Protein AF-A0A1E1WAB3-F1 (afdb_monomer)

Nearest PDB structures (foldseek):
  9c1f-assembly1_B  TM=8.862E-01  e=1.404E-09  Neogale vison
  8rs0-assembly1_G  TM=8.334E-01  e=5.884E-10  Oryctolagus cuniculus
  7umz-assembly1_D  TM=8.601E-01  e=2.107E-09  Oryctolagus cuniculus
  9cgq-assembly1_D  TM=8.619E-01  e=2.366E-09  Oryctolagus cuniculus
  9c1e-assembly1_B  TM=8.765E-01  e=3.551E-09  Neogale vison

Mean predicted aligned error: 9.93 Å

Foldseek 3Di:
DDDDPDDDDDPVPVVVVVVVVVVVVVVVVVVVVVVVVCVVPPVLVVLQVVLVVLLCCLQPVVAVNPDDPDPPPPVSVLSLLLQLFPCPPVSYPDPCSLVNSLVVCVVPDPSVVSCNSSVVDPCPVVVPDPDDDPDPVVVVVPDRVSNVVD

pLDDT: mean 82.11, std 14.19, range [39.03, 97.81]

Sequence (150 aa):
DEPLEVVHIDEDFFYMEHVIKIAAGLHSIVSLAILIGYYHLKVPLAIFKREKEIARKLEFDGLYIAEQPEDDDLKSHWDKLVISAKSFPVNYWDKFVKKKVRAKYSETYDFDSISNMLGMEKTSFTAQEDGSTKGFFHYIINIDWRYQVW

Structure (mmCIF, N/CA/C/O backbone):
data_AF-A0A1E1WAB3-F1
#
_entry.id   AF-A0A1E1WAB3-F1
#
loop_
_atom_site.group_PDB
_atom_site.id
_atom_site.type_symbol
_atom_site.label_atom_id
_atom_site.label_alt_id
_atom_site.label_comp_id
_atom_site.label_asym_id
_atom_site.label_entity_id
_atom_site.label_seq_id
_atom_site.pdbx_PDB_ins_code
_atom_site.Cartn_x
_atom_site.Cartn_y
_atom_site.Cartn_z
_atom_site.occupancy
_atom_site.B_iso_or_equiv
_atom_site.auth_seq_id
_atom_site.auth_comp_id
_atom_site.auth_asym_id
_atom_site.auth_atom_id
_atom_site.pdbx_PDB_model_num
ATOM 1 N N . ASP A 1 1 ? 33.038 -27.790 -16.724 1.00 56.91 1 ASP A N 1
ATOM 2 C CA . ASP A 1 1 ? 33.033 -26.365 -17.093 1.00 56.91 1 ASP A CA 1
ATOM 3 C C . ASP A 1 1 ? 32.730 -26.237 -18.573 1.00 56.91 1 ASP A C 1
ATOM 5 O O . ASP A 1 1 ? 33.630 -26.351 -19.395 1.00 56.91 1 ASP A O 1
ATOM 9 N N . GLU A 1 2 ? 31.446 -26.130 -18.919 1.00 65.06 2 GLU A N 1
ATOM 10 C CA . GLU A 1 2 ? 31.041 -25.810 -20.292 1.00 65.06 2 GLU A CA 1
ATOM 11 C C . GLU A 1 2 ? 31.364 -24.335 -20.576 1.00 65.06 2 GLU A C 1
ATOM 13 O O . GLU A 1 2 ? 31.078 -23.478 -19.732 1.00 65.06 2 GLU A O 1
ATOM 18 N N . PRO A 1 3 ? 31.993 -24.020 -21.719 1.00 71.44 3 PRO A N 1
ATOM 19 C CA . PRO A 1 3 ? 32.287 -22.644 -22.084 1.00 71.44 3 PRO A CA 1
ATOM 20 C C . PRO A 1 3 ? 30.989 -21.881 -22.373 1.00 71.44 3 PRO A C 1
ATOM 22 O O . PRO A 1 3 ? 30.050 -22.423 -22.950 1.00 71.44 3 PRO A O 1
ATOM 25 N N . LEU A 1 4 ? 30.949 -20.605 -21.983 1.00 74.62 4 LEU A N 1
ATOM 26 C CA . LEU A 1 4 ? 29.852 -19.694 -22.310 1.00 74.62 4 LEU A CA 1
ATOM 27 C C . LEU A 1 4 ? 29.687 -19.608 -23.834 1.00 74.62 4 LEU A C 1
ATOM 29 O O . LEU A 1 4 ? 30.562 -19.082 -24.523 1.00 74.62 4 LEU A O 1
ATOM 33 N N . GLU A 1 5 ? 28.562 -20.099 -24.352 1.00 75.50 5 GLU A N 1
ATOM 34 C CA . GLU A 1 5 ? 28.162 -19.875 -25.740 1.00 75.50 5 GLU A CA 1
ATOM 35 C C . GLU A 1 5 ? 27.752 -18.408 -25.907 1.00 75.50 5 GLU A C 1
ATOM 37 O O . GLU A 1 5 ? 26.677 -17.977 -25.484 1.00 75.50 5 GLU A O 1
ATOM 42 N N . VAL A 1 6 ? 28.648 -17.610 -26.487 1.00 76.69 6 VAL A N 1
ATOM 43 C CA . VAL A 1 6 ? 28.400 -16.196 -26.779 1.00 76.69 6 VAL A CA 1
ATOM 44 C C . VAL A 1 6 ? 27.950 -16.065 -28.230 1.00 76.69 6 VAL A C 1
ATOM 46 O O . VAL A 1 6 ? 28.609 -16.559 -29.143 1.00 76.69 6 VAL A O 1
ATOM 49 N N . VAL A 1 7 ? 26.833 -15.370 -28.450 1.00 73.94 7 VA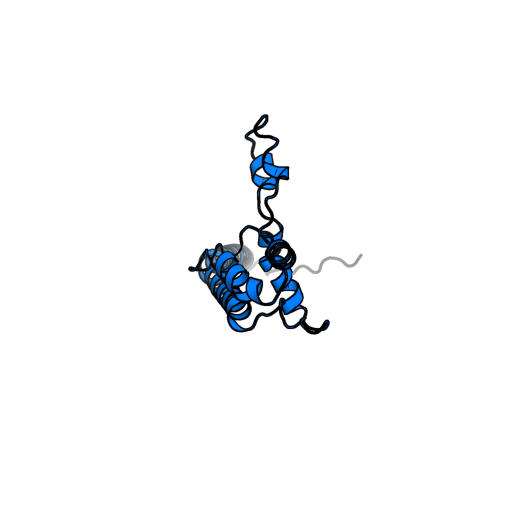L A N 1
ATOM 50 C CA . VAL A 1 7 ? 26.351 -15.034 -29.795 1.00 73.94 7 VAL A CA 1
ATOM 51 C C . VAL A 1 7 ? 27.325 -14.041 -30.429 1.00 73.94 7 VAL A C 1
ATOM 53 O O . VAL A 1 7 ? 27.423 -12.895 -29.988 1.00 73.94 7 VAL A O 1
ATOM 56 N N . HIS A 1 8 ? 28.056 -14.483 -31.451 1.00 70.06 8 HIS A N 1
ATOM 57 C CA . HIS A 1 8 ? 28.974 -13.637 -32.208 1.00 70.06 8 HIS A CA 1
ATOM 58 C C . HIS A 1 8 ? 28.230 -12.975 -33.376 1.00 70.06 8 HIS A C 1
ATOM 60 O O . HIS A 1 8 ? 27.543 -13.650 -34.142 1.00 70.06 8 HIS A O 1
ATOM 66 N N . ILE A 1 9 ? 28.328 -11.649 -33.477 1.00 73.81 9 ILE A N 1
ATOM 67 C CA . ILE A 1 9 ? 27.748 -10.861 -34.570 1.00 73.81 9 ILE A CA 1
ATOM 68 C C . ILE A 1 9 ? 28.826 -10.698 -35.644 1.00 73.81 9 ILE A C 1
ATOM 70 O O . ILE A 1 9 ? 29.951 -10.331 -35.317 1.00 73.81 9 ILE A O 1
ATOM 74 N N . ASP A 1 10 ? 28.466 -10.981 -36.896 1.00 74.94 10 ASP A N 1
ATOM 75 C CA . ASP A 1 10 ? 29.349 -10.889 -38.063 1.00 74.94 10 ASP A CA 1
ATOM 76 C C . ASP A 1 10 ? 29.931 -9.467 -38.224 1.00 74.94 10 ASP A C 1
ATOM 78 O O . ASP A 1 10 ? 29.227 -8.471 -38.016 1.00 74.94 10 ASP A O 1
ATOM 82 N N . GLU A 1 11 ? 31.215 -9.367 -38.577 1.00 67.81 11 GLU A N 1
ATOM 83 C CA . GLU A 1 11 ? 31.985 -8.113 -38.614 1.00 67.81 11 GLU A CA 1
ATOM 84 C C . GLU A 1 11 ? 31.431 -7.117 -39.647 1.00 67.81 11 GLU A C 1
ATOM 86 O O . GLU A 1 11 ? 31.471 -5.903 -39.419 1.00 67.81 11 GLU A O 1
ATOM 91 N N . ASP A 1 12 ? 30.795 -7.616 -40.713 1.00 75.31 12 ASP A N 1
ATOM 92 C CA . ASP A 1 12 ? 30.081 -6.803 -41.709 1.00 75.31 12 ASP A CA 1
ATOM 93 C C . ASP A 1 12 ? 28.914 -5.996 -41.091 1.00 75.31 12 ASP A C 1
ATOM 95 O O . ASP A 1 12 ? 28.485 -4.970 -41.630 1.00 75.31 12 ASP A O 1
ATOM 99 N N . PHE A 1 13 ? 28.423 -6.413 -39.916 1.00 74.62 13 PHE A N 1
ATOM 100 C CA . PHE A 1 13 ? 27.341 -5.781 -39.156 1.00 74.62 13 PHE A CA 1
ATOM 101 C C . PHE A 1 13 ? 27.807 -5.208 -37.807 1.00 74.62 13 PHE A C 1
ATOM 103 O O . PHE A 1 13 ? 27.027 -5.145 -36.856 1.00 74.62 13 PHE A O 1
ATOM 110 N N . PHE A 1 14 ? 29.046 -4.715 -37.713 1.00 76.31 14 PHE A N 1
ATOM 111 C CA . PHE A 1 14 ? 29.635 -4.137 -36.489 1.00 76.31 14 PHE A CA 1
ATOM 112 C C . PHE A 1 14 ? 28.745 -3.116 -35.732 1.00 76.31 14 PHE A C 1
ATOM 114 O O . PHE A 1 14 ? 28.764 -3.026 -34.499 1.00 76.31 14 PHE A O 1
ATOM 121 N N . TYR A 1 15 ? 27.917 -2.340 -36.440 1.00 80.44 15 TYR A N 1
ATOM 122 C CA . TYR A 1 15 ? 26.998 -1.378 -35.816 1.00 80.44 15 TYR A CA 1
ATOM 123 C C . TYR A 1 15 ? 25.866 -2.047 -35.013 1.00 80.44 15 TYR A C 1
ATOM 125 O O . TYR A 1 15 ? 25.348 -1.448 -34.070 1.00 80.44 15 TYR A O 1
ATOM 133 N N . MET A 1 16 ? 25.491 -3.285 -35.349 1.00 84.25 16 MET A N 1
ATOM 134 C CA . MET A 1 16 ? 24.379 -4.010 -34.730 1.00 84.25 16 MET A CA 1
ATOM 135 C C . MET A 1 16 ? 24.634 -4.284 -33.243 1.00 84.25 16 MET A C 1
ATOM 137 O O . MET A 1 16 ? 23.731 -4.124 -32.424 1.00 84.25 16 MET A O 1
ATOM 141 N N . GLU A 1 17 ? 25.872 -4.615 -32.866 1.00 83.19 17 GLU A N 1
ATOM 142 C CA . GLU A 1 17 ? 26.246 -4.837 -31.465 1.00 83.19 17 GLU A CA 1
ATOM 143 C C . GLU A 1 17 ? 25.980 -3.590 -30.604 1.00 83.19 17 GLU A C 1
ATOM 145 O O . GLU A 1 17 ? 25.392 -3.666 -29.521 1.00 83.19 17 GLU A O 1
ATOM 150 N N . HIS A 1 18 ? 26.366 -2.418 -31.111 1.00 87.25 18 HIS A N 1
ATOM 151 C CA . HIS A 1 18 ? 26.181 -1.138 -30.432 1.00 87.25 18 HIS A CA 1
ATOM 152 C C . HIS A 1 18 ? 24.699 -0.772 -30.331 1.00 87.25 18 HIS A C 1
ATOM 154 O O . HIS A 1 18 ? 24.237 -0.345 -29.272 1.00 87.25 18 HIS A O 1
ATOM 160 N N . VAL A 1 19 ? 23.939 -0.992 -31.409 1.00 91.31 19 VAL A N 1
ATOM 161 C CA . VAL A 1 19 ? 22.491 -0.752 -31.442 1.00 91.31 19 VAL A CA 1
ATOM 162 C C . VAL A 1 19 ? 21.768 -1.627 -30.418 1.00 91.31 19 VAL A C 1
ATOM 164 O O . VAL A 1 19 ? 20.952 -1.105 -29.661 1.00 91.31 19 VAL A O 1
ATOM 167 N N . ILE A 1 20 ? 22.094 -2.920 -30.327 1.00 90.00 20 ILE A N 1
ATOM 168 C CA . ILE A 1 20 ? 21.471 -3.839 -29.361 1.00 90.00 20 ILE A CA 1
ATOM 169 C C . ILE A 1 20 ? 21.802 -3.432 -27.920 1.00 90.00 20 ILE A C 1
ATOM 171 O O . ILE A 1 20 ? 20.905 -3.396 -27.077 1.00 90.00 20 ILE A O 1
ATOM 175 N N . LYS A 1 21 ? 23.054 -3.055 -27.626 1.00 89.75 21 LYS A N 1
ATOM 176 C CA . LYS A 1 21 ? 23.447 -2.573 -26.288 1.00 89.75 21 LYS A CA 1
ATOM 177 C C . LYS A 1 21 ? 22.702 -1.295 -25.897 1.00 89.75 21 LYS A C 1
ATOM 179 O O . LYS A 1 21 ? 22.192 -1.198 -24.780 1.00 89.75 21 LYS A O 1
ATOM 184 N N . ILE A 1 22 ? 22.593 -0.333 -26.816 1.00 95.19 22 ILE A N 1
ATOM 185 C CA . ILE A 1 22 ? 21.841 0.908 -26.586 1.00 95.19 22 ILE A CA 1
ATOM 186 C C . ILE A 1 22 ? 20.353 0.600 -26.397 1.00 95.19 22 ILE A C 1
ATOM 188 O O . ILE A 1 22 ? 19.739 1.122 -25.469 1.00 95.19 22 ILE A O 1
ATOM 192 N N . ALA A 1 23 ? 19.778 -0.278 -27.221 1.00 95.25 23 ALA A N 1
ATOM 193 C CA . ALA A 1 23 ? 18.383 -0.687 -27.108 1.00 95.25 23 ALA A CA 1
ATOM 194 C C . ALA A 1 23 ? 18.093 -1.373 -25.764 1.00 95.25 23 ALA A C 1
ATOM 196 O O . ALA A 1 23 ? 17.091 -1.053 -25.129 1.00 95.25 23 ALA A O 1
ATOM 197 N N . ALA A 1 24 ? 18.984 -2.246 -25.284 1.00 95.06 24 ALA A N 1
ATOM 198 C CA . ALA A 1 24 ? 18.863 -2.879 -23.972 1.00 95.06 24 ALA A CA 1
ATOM 199 C C . ALA A 1 24 ? 18.914 -1.850 -22.825 1.00 95.06 24 ALA A C 1
ATOM 201 O O . ALA A 1 24 ? 18.102 -1.904 -21.894 1.00 95.06 24 ALA A O 1
ATOM 202 N N . GLY A 1 25 ? 19.819 -0.868 -22.915 1.00 97.06 25 GLY A N 1
ATOM 203 C CA . GLY A 1 25 ? 19.905 0.234 -21.954 1.00 97.06 25 GLY A CA 1
ATOM 204 C C . GLY A 1 25 ? 18.646 1.105 -21.948 1.00 97.06 25 GLY A C 1
ATOM 205 O O . GLY A 1 25 ? 18.055 1.342 -20.895 1.00 97.06 25 GLY A O 1
ATOM 206 N N . LEU A 1 26 ? 18.183 1.520 -23.130 1.00 97.69 26 LEU A N 1
ATOM 207 C CA . LEU A 1 26 ? 16.955 2.300 -23.295 1.00 97.69 26 LEU A CA 1
ATOM 208 C C . LEU A 1 26 ? 15.729 1.546 -22.774 1.00 97.69 26 LEU A C 1
ATOM 210 O O . LEU A 1 26 ? 14.935 2.119 -22.031 1.00 97.69 26 LEU A O 1
ATOM 214 N N . HIS A 1 27 ? 15.590 0.262 -23.109 1.00 97.31 27 HIS A N 1
ATOM 215 C CA . HIS A 1 27 ? 14.489 -0.574 -22.634 1.00 97.31 27 HIS A CA 1
ATOM 216 C C . HIS A 1 27 ? 14.452 -0.652 -21.103 1.00 97.31 27 HIS A C 1
ATOM 218 O O . HIS A 1 27 ? 13.384 -0.524 -20.501 1.00 97.31 27 HIS A O 1
ATOM 224 N N . SER A 1 28 ? 15.617 -0.785 -20.464 1.00 97.81 28 SER A N 1
ATOM 225 C CA . SER A 1 28 ? 15.734 -0.812 -19.003 1.00 97.81 28 SER A CA 1
ATOM 226 C C . SER A 1 28 ? 15.330 0.526 -18.370 1.00 97.81 28 SER A C 1
ATOM 228 O O . SER A 1 28 ? 14.563 0.547 -17.407 1.00 97.81 28 SER A O 1
ATOM 230 N N . ILE A 1 29 ? 15.774 1.653 -18.943 1.00 97.81 29 ILE A N 1
ATOM 231 C CA . ILE A 1 29 ? 15.433 3.003 -18.459 1.00 97.81 29 ILE A CA 1
ATOM 232 C C . ILE A 1 29 ? 13.931 3.272 -18.595 1.00 97.81 29 ILE A C 1
ATOM 234 O O . ILE A 1 29 ? 13.297 3.741 -17.650 1.00 97.81 29 ILE A O 1
ATOM 238 N N . VAL A 1 30 ? 13.346 2.955 -19.753 1.00 97.75 30 VAL A N 1
ATOM 239 C CA . VAL A 1 30 ? 11.909 3.141 -19.999 1.00 97.75 30 VAL A CA 1
ATOM 240 C C . VAL A 1 30 ? 11.083 2.270 -19.055 1.00 97.75 30 VAL A C 1
ATOM 242 O O . VAL A 1 30 ? 10.119 2.756 -18.464 1.00 97.75 30 VAL A O 1
ATOM 245 N N . SER A 1 31 ? 11.483 1.014 -18.846 1.00 97.44 31 SER A N 1
ATOM 246 C CA . SER A 1 31 ? 10.805 0.111 -17.909 1.00 97.44 31 SER A CA 1
ATOM 247 C C . SER A 1 31 ? 10.841 0.646 -16.474 1.00 97.44 31 SER A C 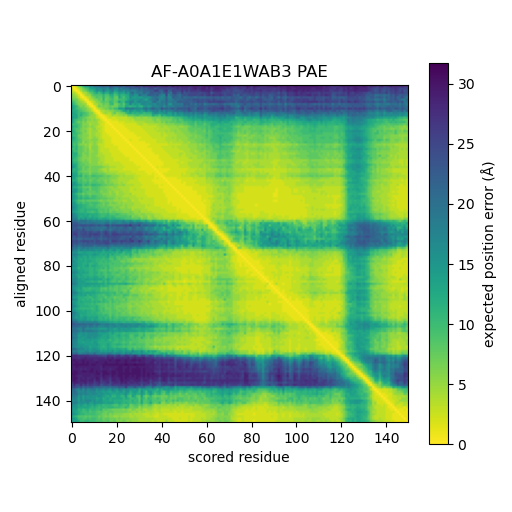1
ATOM 249 O O . SER A 1 31 ? 9.818 0.641 -15.788 1.00 97.44 31 SER A O 1
ATOM 251 N N . LEU A 1 32 ? 11.983 1.191 -16.037 1.00 97.00 32 LEU A N 1
ATOM 252 C CA . LEU A 1 32 ? 12.110 1.830 -14.726 1.00 97.00 32 LEU A CA 1
ATOM 253 C C . LEU A 1 32 ? 11.222 3.081 -14.605 1.00 97.00 32 LEU A C 1
ATOM 255 O O . LEU A 1 32 ? 10.556 3.270 -13.588 1.00 97.00 32 LEU A O 1
ATOM 259 N N . ALA A 1 33 ? 11.158 3.915 -15.646 1.00 96.88 33 ALA A N 1
ATOM 260 C CA . ALA A 1 33 ? 10.297 5.097 -15.657 1.00 96.88 33 ALA A CA 1
ATOM 261 C C . ALA A 1 33 ? 8.805 4.727 -15.562 1.00 96.88 33 ALA A C 1
ATOM 263 O O . ALA A 1 33 ? 8.054 5.362 -14.817 1.00 96.88 33 ALA A O 1
ATOM 264 N N . ILE A 1 34 ? 8.378 3.668 -16.260 1.00 96.81 34 ILE A N 1
ATOM 265 C CA . ILE A 1 34 ? 7.007 3.145 -16.178 1.00 96.81 34 ILE A CA 1
ATOM 266 C C . ILE A 1 34 ? 6.701 2.636 -14.765 1.00 96.81 34 ILE A C 1
ATOM 268 O O . ILE A 1 34 ? 5.623 2.927 -14.243 1.00 96.81 34 ILE A O 1
ATOM 272 N N . LEU A 1 35 ? 7.637 1.929 -14.122 1.00 96.06 35 LEU A N 1
ATOM 273 C CA . LEU A 1 35 ? 7.476 1.452 -12.744 1.00 96.06 35 LEU A CA 1
ATOM 274 C C . LEU A 1 35 ? 7.231 2.612 -11.767 1.00 96.06 35 LEU A C 1
ATOM 276 O O . LEU A 1 35 ? 6.293 2.563 -10.970 1.00 96.06 35 LEU A O 1
ATOM 280 N N . ILE A 1 36 ? 8.025 3.682 -11.867 1.00 95.88 36 ILE A N 1
ATOM 281 C CA . ILE A 1 36 ? 7.858 4.886 -11.039 1.00 95.88 36 ILE A CA 1
ATOM 282 C C . ILE A 1 36 ? 6.490 5.531 -11.304 1.00 95.88 36 ILE A C 1
ATOM 284 O O . ILE A 1 36 ? 5.756 5.851 -10.366 1.00 95.88 36 ILE A O 1
ATOM 288 N N . GLY A 1 37 ? 6.101 5.672 -12.576 1.00 95.88 37 GLY A N 1
ATOM 289 C CA . GLY A 1 37 ? 4.789 6.207 -12.949 1.00 95.88 37 GLY A CA 1
ATOM 290 C C . GLY A 1 37 ? 3.630 5.381 -12.382 1.00 95.88 37 GLY A C 1
ATOM 291 O O . GLY A 1 37 ? 2.666 5.936 -11.849 1.00 95.88 37 GLY A O 1
ATOM 292 N N . TYR A 1 38 ? 3.739 4.052 -12.422 1.00 96.31 38 TYR A N 1
ATOM 293 C CA . TYR A 1 38 ? 2.750 3.145 -11.844 1.00 96.31 38 TYR A CA 1
ATOM 294 C C . TYR A 1 38 ? 2.620 3.334 -10.326 1.00 96.31 38 TYR A C 1
ATOM 296 O O . TYR A 1 38 ? 1.499 3.395 -9.808 1.00 96.31 38 TYR A O 1
ATOM 304 N N . TYR A 1 39 ? 3.747 3.487 -9.627 1.00 95.25 39 TYR A N 1
ATOM 305 C CA . TYR A 1 39 ? 3.779 3.683 -8.179 1.00 95.25 39 TYR A CA 1
ATOM 306 C C . TYR A 1 39 ? 3.131 5.000 -7.736 1.00 95.25 39 TYR A C 1
ATOM 308 O O . TYR A 1 39 ? 2.454 5.034 -6.717 1.00 95.25 39 TYR A O 1
ATOM 316 N N . HIS A 1 40 ? 3.266 6.079 -8.507 1.00 92.31 40 HIS A N 1
ATOM 317 C CA . HIS A 1 40 ? 2.657 7.363 -8.143 1.00 92.31 40 HIS A CA 1
ATOM 318 C C . HIS A 1 40 ? 1.205 7.525 -8.609 1.00 92.31 40 HIS A C 1
ATOM 320 O O . HIS A 1 40 ? 0.458 8.290 -8.002 1.00 92.31 40 HIS A O 1
ATOM 326 N N . LEU A 1 41 ? 0.783 6.822 -9.665 1.00 92.19 41 LEU A N 1
ATOM 327 C CA . LEU A 1 41 ? -0.559 6.986 -10.235 1.00 92.19 41 LEU A CA 1
ATOM 328 C C . LEU A 1 41 ? -1.517 5.863 -9.836 1.00 92.19 41 LEU A C 1
ATOM 330 O O . LEU A 1 41 ? -2.643 6.120 -9.408 1.00 92.19 41 LEU A O 1
ATOM 334 N N . LYS A 1 42 ? -1.103 4.601 -10.000 1.00 94.62 42 LYS A N 1
ATOM 335 C CA . LYS A 1 42 ? -2.011 3.457 -9.862 1.00 94.62 42 LYS A CA 1
ATOM 336 C C . LYS A 1 42 ? -2.068 2.925 -8.438 1.00 94.62 42 LYS A C 1
ATOM 338 O O . LYS A 1 42 ? -3.164 2.638 -7.954 1.00 94.62 42 LYS A O 1
ATOM 343 N N . VAL A 1 43 ? -0.916 2.808 -7.781 1.00 94.06 43 VAL A N 1
ATOM 344 C CA . VAL A 1 43 ? -0.811 2.250 -6.424 1.00 94.06 43 VAL A CA 1
ATOM 345 C C . VAL A 1 43 ? -1.637 3.045 -5.401 1.00 94.06 43 VAL A C 1
ATOM 347 O O . VAL A 1 43 ? -2.441 2.414 -4.714 1.00 94.06 43 VAL A O 1
ATOM 350 N N . PRO A 1 44 ? -1.596 4.394 -5.343 1.00 93.00 44 PRO A N 1
ATOM 351 C CA . PRO A 1 44 ? -2.364 5.144 -4.348 1.00 93.00 44 PRO A CA 1
ATOM 352 C C . PRO A 1 44 ? -3.873 4.959 -4.527 1.00 93.00 44 PRO A C 1
ATOM 354 O O . PRO A 1 44 ? -4.617 4.840 -3.557 1.00 93.00 44 PRO A O 1
ATOM 357 N N . LEU A 1 45 ? -4.335 4.850 -5.778 1.00 93.56 45 LEU A N 1
ATOM 358 C CA . LEU A 1 45 ? -5.739 4.580 -6.079 1.00 93.56 45 LEU A CA 1
ATOM 359 C C . LEU A 1 45 ? -6.157 3.158 -5.674 1.00 93.56 45 LEU A C 1
ATOM 361 O O . LEU A 1 45 ? -7.286 2.955 -5.223 1.00 93.56 45 LEU A O 1
ATOM 365 N N . ALA A 1 46 ? -5.278 2.169 -5.853 1.00 94.06 46 ALA A N 1
ATOM 366 C CA . ALA A 1 46 ? -5.529 0.800 -5.414 1.00 94.06 46 ALA A CA 1
ATOM 367 C C . ALA A 1 46 ? -5.628 0.721 -3.881 1.00 94.06 46 ALA A C 1
ATOM 369 O O . ALA A 1 46 ? -6.613 0.180 -3.374 1.00 94.06 46 ALA A O 1
ATOM 370 N N . ILE A 1 47 ? -4.688 1.349 -3.163 1.00 93.75 47 ILE A N 1
ATOM 371 C CA . ILE A 1 47 ? -4.698 1.449 -1.695 1.00 93.75 47 ILE A CA 1
ATOM 372 C C . ILE A 1 47 ? -5.967 2.165 -1.217 1.00 93.75 47 ILE A C 1
ATOM 374 O O . ILE A 1 47 ? -6.667 1.659 -0.345 1.00 93.75 47 ILE A O 1
ATOM 378 N N . PHE A 1 48 ? -6.345 3.285 -1.845 1.00 94.69 48 PHE A N 1
ATOM 379 C CA . PHE A 1 48 ? -7.584 3.999 -1.521 1.00 94.69 48 PHE A CA 1
ATOM 380 C C . PHE A 1 48 ? -8.829 3.111 -1.642 1.00 94.69 48 PHE A C 1
ATOM 382 O O . PHE A 1 48 ? -9.691 3.117 -0.762 1.00 94.69 48 PHE A O 1
ATOM 389 N N . LYS A 1 49 ? -8.948 2.341 -2.735 1.00 94.56 49 LYS A N 1
ATOM 390 C CA . LYS A 1 49 ? -10.077 1.416 -2.928 1.00 94.56 49 LYS A CA 1
ATOM 391 C C . LYS A 1 49 ? -10.097 0.331 -1.855 1.00 94.56 49 LYS A C 1
ATOM 393 O O . LYS A 1 49 ? -11.178 0.009 -1.365 1.00 94.56 49 LYS A O 1
ATOM 398 N N . ARG A 1 50 ? -8.924 -0.190 -1.488 1.00 93.75 50 ARG A N 1
ATOM 399 C CA . ARG A 1 50 ? -8.763 -1.216 -0.457 1.00 93.75 50 ARG A CA 1
ATOM 400 C C . ARG A 1 50 ? -9.155 -0.694 0.924 1.00 93.75 50 ARG A C 1
ATOM 402 O O . ARG A 1 50 ? -10.030 -1.276 1.554 1.00 93.75 50 ARG A O 1
ATOM 409 N N . GLU A 1 51 ? -8.608 0.446 1.350 1.00 94.25 51 GLU A N 1
ATOM 410 C CA . GLU A 1 51 ? -8.974 1.065 2.630 1.00 94.25 51 GLU A CA 1
ATOM 411 C C . GLU A 1 51 ? -10.463 1.412 2.693 1.00 94.25 51 GLU A C 1
ATOM 413 O O . GLU A 1 51 ? -11.107 1.184 3.713 1.00 94.25 51 GLU A O 1
ATOM 418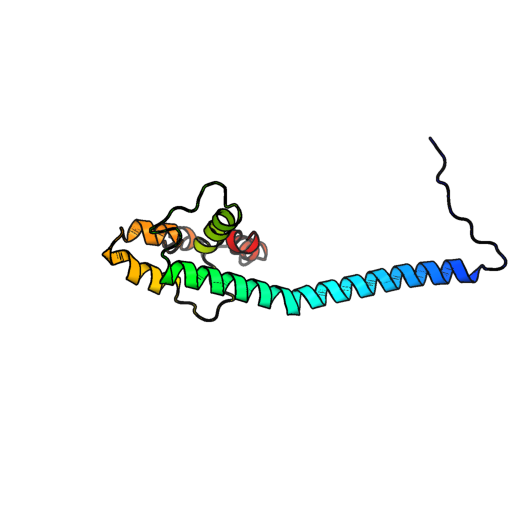 N N . LYS A 1 52 ? -11.037 1.916 1.591 1.00 94.12 52 LYS A N 1
ATOM 419 C CA . LYS A 1 52 ? -12.475 2.193 1.492 1.00 94.12 52 LYS A CA 1
ATOM 420 C C . LYS A 1 52 ? -13.321 0.937 1.704 1.00 94.12 52 LYS A C 1
ATOM 422 O O . LYS A 1 52 ? -14.355 1.010 2.363 1.00 94.12 52 LYS A O 1
ATOM 427 N N . GLU A 1 53 ? -12.936 -0.181 1.094 1.00 92.62 53 GLU A N 1
ATOM 428 C CA . GLU A 1 53 ? -13.638 -1.460 1.238 1.00 92.62 53 GLU A CA 1
ATOM 429 C C . GLU A 1 53 ? -13.578 -1.947 2.691 1.00 92.62 53 GLU A C 1
ATOM 431 O O . GLU A 1 53 ? -14.620 -2.244 3.271 1.00 92.62 53 GLU A O 1
ATOM 436 N N . ILE A 1 54 ? -12.384 -1.945 3.292 1.00 91.94 54 ILE A N 1
ATOM 437 C CA . ILE A 1 54 ? -12.161 -2.367 4.683 1.00 91.94 54 ILE A CA 1
ATOM 438 C C . ILE A 1 54 ? -12.950 -1.481 5.648 1.00 91.94 54 ILE A C 1
ATOM 440 O O . ILE A 1 54 ? -13.662 -1.993 6.505 1.00 91.94 54 ILE A O 1
ATOM 444 N N . ALA A 1 55 ? -12.892 -0.157 5.479 1.00 91.75 55 ALA A N 1
ATOM 445 C CA . ALA A 1 55 ? -13.623 0.789 6.317 1.00 91.75 55 ALA A CA 1
ATOM 446 C C . ALA A 1 55 ? -15.137 0.543 6.286 1.00 91.75 55 ALA A C 1
ATOM 448 O O . ALA A 1 55 ? -15.787 0.576 7.327 1.00 91.75 55 ALA A O 1
ATOM 449 N N . ARG A 1 56 ? -15.697 0.262 5.103 1.00 91.75 56 ARG A N 1
ATOM 450 C CA . ARG A 1 56 ? -17.127 -0.034 4.953 1.00 91.75 56 ARG A CA 1
ATOM 451 C C . ARG A 1 56 ? -17.507 -1.367 5.584 1.00 91.75 56 ARG A C 1
ATOM 453 O O . ARG A 1 56 ? -18.487 -1.402 6.315 1.00 91.75 56 ARG A O 1
ATOM 460 N N . LYS A 1 57 ? -16.734 -2.427 5.343 1.00 88.94 57 LYS A N 1
ATOM 461 C CA . LYS A 1 57 ? -16.975 -3.744 5.956 1.00 88.94 57 LYS A CA 1
ATOM 462 C C . LYS A 1 57 ? -16.913 -3.673 7.481 1.00 88.94 57 LYS A C 1
ATOM 464 O O . LYS A 1 57 ? -17.760 -4.225 8.171 1.00 88.94 57 LYS A O 1
ATOM 469 N N . LEU A 1 58 ? -15.956 -2.915 8.009 1.00 87.94 58 LEU A N 1
ATOM 470 C CA . LEU A 1 58 ? -15.821 -2.691 9.443 1.00 87.94 58 LEU A CA 1
ATOM 471 C C . LEU A 1 58 ? -17.000 -1.878 10.015 1.00 87.94 58 LEU A C 1
ATOM 473 O O . LEU A 1 58 ? -17.528 -2.208 11.072 1.00 87.94 58 LEU A O 1
ATOM 477 N N . GLU A 1 59 ? -17.442 -0.824 9.322 1.00 87.50 59 GLU A N 1
ATOM 478 C CA . GLU A 1 59 ? -18.545 0.034 9.776 1.00 87.50 59 GLU A CA 1
ATOM 479 C C . GLU A 1 59 ? -19.914 -0.649 9.677 1.00 87.50 59 GLU A C 1
ATOM 481 O O . GLU A 1 59 ? -20.708 -0.553 10.615 1.00 87.50 59 GLU A O 1
ATOM 486 N N . PHE A 1 60 ? -20.209 -1.339 8.575 1.00 86.88 60 PHE A N 1
ATOM 487 C CA . PHE A 1 60 ? -21.543 -1.876 8.289 1.00 86.88 60 PHE A CA 1
ATOM 488 C C . PHE A 1 60 ? -21.707 -3.339 8.677 1.00 86.88 60 PHE A C 1
ATOM 490 O O . PHE A 1 60 ? -22.692 -3.647 9.345 1.00 86.88 60 PHE A O 1
ATOM 497 N N . ASP A 1 61 ? -20.744 -4.183 8.314 1.00 79.44 61 ASP A N 1
ATOM 498 C CA . ASP A 1 61 ? -20.872 -5.641 8.425 1.00 79.44 61 ASP A CA 1
ATOM 499 C C . ASP A 1 61 ? -20.346 -6.161 9.771 1.00 79.44 61 ASP A C 1
ATOM 501 O O . ASP A 1 61 ? -20.606 -7.295 10.150 1.00 79.44 61 ASP A O 1
ATOM 505 N N . GLY A 1 62 ? -19.594 -5.340 10.514 1.00 72.44 62 GLY A N 1
ATOM 506 C CA . GLY A 1 62 ? -19.010 -5.751 11.793 1.00 72.44 62 GLY A CA 1
ATOM 507 C C . GLY A 1 62 ? -17.964 -6.852 11.627 1.00 72.44 62 GLY A C 1
ATOM 508 O O . GLY A 1 62 ? -17.706 -7.604 12.569 1.00 72.44 62 GLY A O 1
ATOM 509 N N . LEU A 1 63 ? -17.364 -6.944 10.433 1.00 67.12 63 LEU A N 1
ATOM 510 C CA . LEU A 1 63 ? -16.295 -7.885 10.116 1.00 67.12 63 LEU A CA 1
ATOM 511 C C . LEU A 1 63 ? -15.190 -7.770 11.183 1.00 67.12 63 LEU A C 1
ATOM 513 O O . LEU A 1 63 ? -14.777 -6.656 11.511 1.00 67.12 63 LEU A O 1
ATOM 517 N N . TYR A 1 64 ? -14.742 -8.907 11.730 1.00 63.56 64 TYR A N 1
ATOM 518 C CA . TYR A 1 64 ? -13.817 -9.051 12.874 1.00 63.56 64 TYR A CA 1
ATOM 519 C C . TYR A 1 64 ? -14.373 -8.745 14.274 1.00 63.56 64 TYR A C 1
ATOM 521 O O . TYR A 1 64 ? -13.684 -9.040 15.250 1.00 63.56 64 TYR A O 1
ATOM 529 N N . ILE A 1 65 ? -15.580 -8.181 14.399 1.00 63.34 65 ILE A N 1
ATOM 530 C CA . ILE A 1 65 ? -16.234 -7.888 15.689 1.00 63.34 65 ILE A CA 1
ATOM 531 C C . ILE A 1 65 ? -17.330 -8.920 15.983 1.00 63.34 65 ILE A C 1
ATOM 533 O O . ILE A 1 65 ? -17.352 -9.491 17.071 1.00 63.34 65 ILE A O 1
ATOM 537 N N . ALA A 1 66 ? -18.216 -9.173 15.016 1.00 60.25 66 ALA A N 1
ATOM 538 C CA . ALA A 1 66 ? -19.341 -10.097 15.166 1.00 60.25 66 ALA A CA 1
ATOM 539 C C . ALA A 1 66 ? -19.076 -11.480 14.554 1.00 60.25 66 ALA A C 1
ATOM 541 O O . ALA A 1 66 ? -19.492 -12.492 15.113 1.00 60.25 66 ALA A O 1
ATOM 542 N N . GLU A 1 67 ? -18.341 -11.518 13.443 1.00 60.81 67 GLU A N 1
ATOM 543 C CA . GLU A 1 67 ? -17.992 -12.735 12.711 1.00 60.81 67 GLU A CA 1
ATOM 544 C C . GLU A 1 67 ? -16.465 -12.836 12.625 1.00 60.81 67 GLU A C 1
ATOM 546 O O . GLU A 1 67 ? -15.793 -11.913 12.144 1.00 60.81 67 GLU A O 1
ATOM 551 N N . GLN A 1 68 ? -15.901 -13.936 13.135 1.00 62.75 68 GLN A N 1
ATOM 552 C CA . GLN A 1 68 ? -14.512 -14.271 12.831 1.00 62.75 68 GLN A CA 1
ATOM 553 C C . GLN A 1 68 ? -14.461 -14.745 11.376 1.00 62.75 68 GLN A C 1
ATOM 555 O O . GLN A 1 68 ? -15.282 -15.586 11.003 1.00 62.75 68 GLN A O 1
ATOM 560 N N . PRO A 1 69 ? -13.553 -14.202 10.546 1.00 64.56 69 PRO A N 1
ATOM 561 C CA . PRO A 1 69 ? -13.359 -14.736 9.205 1.00 64.56 69 PRO A CA 1
ATOM 562 C C . PRO A 1 69 ? -12.964 -16.211 9.305 1.00 64.56 69 PRO A C 1
ATOM 564 O O . PRO A 1 69 ? -12.278 -16.600 10.250 1.00 64.56 69 PRO A O 1
ATOM 567 N N . GLU A 1 70 ? -13.391 -17.019 8.337 1.00 64.88 70 GLU A N 1
ATOM 568 C CA . GLU A 1 70 ? -12.939 -18.406 8.234 1.00 64.88 70 GLU A CA 1
ATOM 569 C C . GLU A 1 70 ? -11.404 -18.447 8.143 1.00 64.88 70 GLU A C 1
ATOM 571 O O . GLU A 1 70 ? -10.790 -17.608 7.474 1.00 64.88 70 GLU A O 1
ATOM 576 N N . ASP A 1 71 ? -10.784 -19.421 8.818 1.00 64.38 71 ASP A N 1
ATOM 577 C CA . ASP A 1 71 ? -9.321 -19.535 8.924 1.00 64.38 71 ASP A CA 1
ATOM 578 C C . ASP A 1 71 ? -8.629 -19.633 7.546 1.00 64.38 71 ASP A C 1
ATOM 580 O O . ASP A 1 71 ? -7.473 -19.233 7.396 1.00 64.38 71 ASP A O 1
ATOM 584 N N . ASP A 1 72 ? -9.360 -20.074 6.518 1.00 75.25 72 ASP A N 1
ATOM 585 C CA . ASP A 1 72 ? -8.875 -20.212 5.143 1.00 75.25 72 ASP A CA 1
ATOM 586 C C . ASP A 1 72 ? -8.809 -18.878 4.359 1.00 75.25 72 ASP A C 1
ATOM 588 O O . ASP A 1 72 ? -8.244 -18.831 3.260 1.00 75.25 72 ASP A O 1
ATOM 592 N N . ASP A 1 73 ? -9.315 -17.758 4.899 1.00 80.44 73 ASP A N 1
ATOM 593 C CA . ASP A 1 73 ? -9.271 -16.455 4.220 1.00 80.44 73 ASP A CA 1
ATOM 594 C C . ASP A 1 73 ? -8.016 -15.633 4.579 1.00 80.44 73 ASP A C 1
ATOM 596 O O . ASP A 1 73 ? -8.012 -14.743 5.440 1.00 80.44 73 ASP A O 1
ATOM 600 N N . LEU A 1 74 ? -6.920 -15.893 3.860 1.00 80.06 74 LEU A N 1
ATOM 601 C CA . LEU A 1 74 ? -5.655 -15.145 3.970 1.00 80.06 74 LEU A CA 1
ATOM 602 C C . LEU A 1 74 ? -5.827 -13.632 3.770 1.00 80.06 74 LEU A C 1
ATOM 604 O O . LEU A 1 74 ? -5.111 -12.831 4.376 1.00 80.06 74 LEU A O 1
ATOM 608 N N . LYS A 1 75 ? -6.779 -13.223 2.927 1.00 82.06 75 LYS A N 1
ATOM 609 C CA . LYS A 1 75 ? -7.037 -11.811 2.633 1.00 82.06 75 LYS A CA 1
ATOM 610 C C . LYS A 1 75 ? -7.603 -11.098 3.859 1.00 82.06 75 LYS A C 1
ATOM 612 O O . LYS A 1 75 ? -7.228 -9.956 4.126 1.00 82.06 75 LYS A O 1
ATOM 617 N N . SER A 1 76 ? -8.452 -11.781 4.620 1.00 80.94 76 SER A N 1
ATOM 618 C CA . SER A 1 76 ? -8.997 -11.250 5.865 1.00 80.94 76 SER A CA 1
ATOM 619 C C . SER A 1 76 ? -7.935 -11.162 6.970 1.00 80.94 76 SER A C 1
ATOM 621 O O . SER A 1 76 ? -7.807 -10.151 7.663 1.00 80.94 76 SER A O 1
ATOM 623 N N . HIS A 1 77 ? -7.064 -12.165 7.077 1.00 81.81 77 HIS A N 1
ATOM 624 C CA . HIS A 1 77 ? -5.923 -12.100 7.994 1.00 81.81 77 HIS A CA 1
ATOM 625 C C . HIS A 1 77 ? -4.987 -10.924 7.687 1.00 81.81 77 HIS A C 1
ATOM 627 O O . HIS A 1 77 ? -4.545 -10.229 8.606 1.00 81.81 77 HIS A O 1
ATOM 633 N N . TRP A 1 78 ? -4.738 -10.655 6.403 1.00 88.38 78 TRP A N 1
ATOM 634 C CA . TRP A 1 78 ? -3.961 -9.495 5.971 1.00 88.38 78 TRP A CA 1
ATOM 635 C C . TRP A 1 78 ? -4.646 -8.172 6.340 1.00 88.38 78 TRP A C 1
ATOM 637 O O . TRP A 1 78 ? -4.006 -7.265 6.869 1.00 88.38 78 TRP A O 1
ATOM 647 N N . ASP A 1 79 ? -5.963 -8.062 6.150 1.00 89.81 79 ASP A N 1
ATOM 648 C CA . ASP A 1 79 ? -6.719 -6.851 6.499 1.00 89.81 79 ASP A CA 1
ATOM 649 C C . ASP A 1 79 ? -6.770 -6.595 8.018 1.00 89.81 79 ASP A C 1
ATOM 651 O O . ASP A 1 79 ? -6.782 -5.445 8.462 1.00 89.81 79 ASP A O 1
ATOM 655 N N . LYS A 1 80 ? -6.720 -7.642 8.848 1.00 86.38 80 LYS A N 1
ATOM 656 C CA . LYS A 1 80 ? -6.623 -7.497 10.309 1.00 86.38 80 LYS A CA 1
ATOM 657 C C . LYS A 1 80 ? -5.354 -6.747 10.736 1.00 86.38 80 LYS A C 1
ATOM 659 O O . LYS A 1 80 ? -5.397 -5.967 11.692 1.00 86.38 80 LYS A O 1
ATOM 664 N N . LEU A 1 81 ? -4.245 -6.926 10.009 1.00 88.75 81 LEU A N 1
ATOM 665 C CA . LEU A 1 81 ? -2.992 -6.214 10.272 1.00 88.75 81 LEU A CA 1
ATOM 666 C C . LEU A 1 81 ? -3.184 -4.696 10.144 1.00 88.75 81 LEU A C 1
ATOM 668 O O . LEU A 1 81 ? -2.836 -3.962 11.071 1.00 88.75 81 LEU A O 1
ATOM 672 N N . VAL A 1 82 ? -3.804 -4.228 9.054 1.00 90.81 82 VAL A N 1
ATOM 673 C CA . VAL A 1 82 ? -4.010 -2.788 8.823 1.00 90.81 82 VAL A CA 1
ATOM 674 C C . VAL A 1 82 ? -5.033 -2.173 9.767 1.00 90.81 82 VAL A C 1
ATOM 676 O O . VAL A 1 82 ? -4.857 -1.036 10.196 1.00 90.81 82 VAL A O 1
ATOM 679 N N . ILE A 1 83 ? -6.073 -2.917 10.155 1.00 89.88 83 ILE A N 1
ATOM 680 C CA . ILE A 1 83 ? -7.098 -2.417 11.084 1.00 89.88 83 ILE A CA 1
ATOM 681 C C . ILE A 1 83 ? -6.463 -2.029 12.429 1.00 89.88 83 ILE A C 1
ATOM 683 O O . ILE A 1 83 ? -6.783 -0.973 12.984 1.00 89.88 83 ILE A O 1
ATOM 687 N N . SER A 1 84 ? -5.504 -2.831 12.904 1.00 88.31 84 SER A N 1
ATOM 688 C CA . SER A 1 84 ? -4.744 -2.556 14.131 1.00 88.31 84 SER A CA 1
ATOM 689 C C . SER A 1 84 ? -3.621 -1.515 13.965 1.00 88.31 84 SER A C 1
ATOM 691 O O . SER A 1 84 ? -3.082 -1.023 14.959 1.00 88.31 84 SER A O 1
ATOM 693 N N . ALA A 1 85 ? -3.251 -1.146 12.732 1.00 90.44 85 ALA A N 1
ATOM 694 C CA . ALA A 1 85 ? -2.196 -0.166 12.462 1.00 90.44 85 ALA A CA 1
ATOM 695 C C . ALA A 1 85 ? -2.653 1.256 12.823 1.00 90.44 85 ALA A C 1
ATOM 697 O O . ALA A 1 85 ? -3.798 1.636 12.571 1.00 90.44 85 ALA A O 1
ATOM 698 N N . LYS A 1 86 ? -1.767 2.081 13.390 1.00 86.88 86 LYS A N 1
ATOM 699 C CA . LYS A 1 86 ? -2.098 3.450 13.832 1.00 86.88 86 LYS A CA 1
ATOM 700 C C . LYS A 1 86 ? -2.411 4.363 12.651 1.00 86.88 86 LYS A C 1
ATOM 702 O O . LYS A 1 86 ? -3.270 5.233 12.769 1.00 86.88 86 LYS A O 1
ATOM 707 N N . SER A 1 87 ? -1.733 4.148 11.525 1.00 87.56 87 SER A N 1
ATOM 708 C CA . SER A 1 87 ? -1.900 4.941 10.307 1.00 87.56 87 SER A CA 1
ATOM 709 C C . SER A 1 87 ? -3.216 4.683 9.574 1.00 87.56 87 SER A C 1
ATOM 711 O O . SER A 1 87 ? -3.620 5.514 8.768 1.00 87.56 87 SER A O 1
ATOM 713 N N . PHE A 1 88 ? -3.933 3.589 9.833 1.00 90.81 88 PHE A N 1
ATOM 714 C CA . PHE A 1 88 ? -5.229 3.371 9.192 1.00 90.81 88 PHE A CA 1
ATOM 715 C C . PHE A 1 88 ? -6.281 4.381 9.699 1.00 90.81 88 PHE A C 1
ATOM 717 O O . PHE A 1 88 ? -6.446 4.496 10.919 1.00 90.81 88 PHE A O 1
ATOM 724 N N . PRO A 1 89 ? -7.054 5.072 8.830 1.00 92.44 89 PRO A N 1
ATOM 725 C CA . PRO A 1 89 ? -7.104 4.985 7.362 1.00 92.44 89 PRO A CA 1
ATOM 726 C C . PRO A 1 89 ? -6.494 6.226 6.657 1.00 92.44 89 PRO A C 1
ATOM 728 O O . PRO A 1 89 ? -7.190 7.179 6.286 1.00 92.44 89 PRO A O 1
ATOM 731 N N . VAL A 1 90 ? -5.166 6.280 6.502 1.00 91.19 90 VAL A N 1
ATOM 732 C CA . VAL A 1 90 ? -4.429 7.465 6.005 1.00 91.19 90 VAL A CA 1
ATOM 733 C C . VAL A 1 90 ? -4.668 7.782 4.526 1.00 91.19 90 VAL A C 1
ATOM 735 O O . VAL A 1 90 ? -4.585 8.954 4.156 1.00 91.19 90 VAL A O 1
ATOM 738 N N . ASN A 1 91 ? -5.059 6.821 3.693 1.00 91.75 91 ASN A N 1
ATOM 739 C CA . ASN A 1 91 ? -5.338 7.075 2.278 1.00 91.75 91 ASN A CA 1
ATOM 740 C C . ASN A 1 91 ? -6.830 7.305 1.992 1.00 91.75 91 ASN A C 1
ATOM 742 O O . ASN A 1 91 ? -7.168 7.997 1.037 1.00 91.75 91 ASN A O 1
ATOM 746 N N . TYR A 1 92 ? -7.739 6.809 2.830 1.00 93.44 92 TYR A N 1
ATOM 747 C CA . TYR A 1 92 ? -9.183 7.005 2.695 1.00 93.44 92 TYR A CA 1
ATOM 748 C C . TYR A 1 92 ? -9.649 8.400 3.139 1.00 93.44 92 TYR A C 1
ATOM 750 O O . TYR A 1 92 ? -8.993 9.065 3.933 1.00 93.44 92 TYR A O 1
ATOM 758 N N . TRP A 1 93 ? -10.801 8.876 2.658 1.00 92.56 93 TRP A N 1
ATOM 759 C CA . TRP A 1 93 ? -11.266 10.235 2.975 1.00 92.56 93 TRP A CA 1
ATOM 760 C C . TRP A 1 93 ? -11.792 10.370 4.413 1.00 92.56 93 TRP A C 1
ATOM 762 O O . TRP A 1 93 ? -11.575 11.402 5.046 1.00 92.56 93 TRP A O 1
ATOM 772 N N . ASP A 1 94 ? -12.455 9.341 4.949 1.00 91.62 94 ASP A N 1
ATOM 773 C CA . ASP A 1 94 ? -12.994 9.381 6.309 1.00 91.62 94 ASP A CA 1
ATOM 774 C C . ASP A 1 94 ? -11.936 8.930 7.321 1.00 91.62 94 ASP A C 1
ATOM 776 O O . ASP A 1 94 ? -11.640 7.743 7.445 1.00 91.62 94 ASP A O 1
ATOM 780 N N . LYS A 1 95 ? -11.371 9.884 8.067 1.00 91.75 95 LYS A N 1
ATOM 781 C CA . LYS A 1 95 ? -10.354 9.625 9.101 1.00 91.75 95 LYS A CA 1
ATOM 782 C C . LYS A 1 95 ? -10.930 9.155 10.433 1.00 91.75 95 LYS A C 1
ATOM 784 O O . LYS A 1 95 ? -10.178 8.741 11.311 1.00 91.75 95 LYS A O 1
ATOM 789 N N . PHE A 1 96 ? -12.249 9.212 10.606 1.00 90.81 96 PHE A N 1
ATOM 790 C CA . PHE A 1 96 ? -12.904 8.936 11.883 1.00 90.81 96 PHE A CA 1
ATOM 791 C C . PHE A 1 96 ? -13.570 7.558 11.938 1.00 90.81 96 PHE A C 1
ATOM 793 O O . PHE A 1 96 ? -14.268 7.267 12.911 1.00 90.81 96 PHE A O 1
ATOM 800 N N . VAL A 1 97 ? -13.312 6.687 10.955 1.00 91.75 97 VAL A N 1
ATOM 801 C CA . VAL A 1 97 ? -13.871 5.325 10.869 1.00 91.75 97 VAL A CA 1
ATOM 802 C C . VAL A 1 97 ? -13.660 4.544 12.168 1.00 91.75 97 VAL A C 1
ATOM 804 O O . VAL A 1 97 ? -14.629 4.044 12.729 1.00 91.75 97 VAL A O 1
ATOM 807 N N . LYS A 1 98 ? -12.440 4.520 12.730 1.00 91.12 98 LYS A N 1
ATOM 808 C CA . LYS A 1 98 ? -12.164 3.812 13.998 1.00 91.12 98 LYS A CA 1
ATOM 809 C C . LYS A 1 98 ? -13.035 4.308 15.156 1.00 91.12 98 LYS A C 1
ATOM 811 O O . LYS A 1 98 ? -13.579 3.518 15.921 1.00 91.12 98 LYS A O 1
ATOM 816 N N . LYS A 1 99 ? -13.221 5.629 15.261 1.00 89.69 99 LYS A N 1
ATOM 817 C CA . LYS A 1 99 ? -14.057 6.243 16.303 1.00 89.69 99 LYS A CA 1
ATOM 818 C C . LYS A 1 99 ? -15.538 5.896 16.112 1.00 89.69 99 LYS A C 1
ATOM 820 O O . LYS A 1 99 ? -16.208 5.623 17.104 1.00 89.69 99 LYS A O 1
ATOM 825 N N . LYS A 1 100 ? -16.027 5.901 14.866 1.00 91.19 100 LYS A N 1
ATOM 826 C CA . LYS A 1 100 ? -17.410 5.535 14.517 1.00 91.19 100 LYS A CA 1
ATOM 827 C C . LYS A 1 100 ? -17.700 4.065 14.804 1.00 91.19 100 LYS A C 1
ATOM 829 O O . LYS A 1 100 ? -18.674 3.773 15.485 1.00 91.19 100 LYS A O 1
ATOM 834 N N . VAL A 1 101 ? -16.829 3.165 14.347 1.00 90.12 101 VAL A N 1
ATOM 835 C CA . VAL A 1 101 ? -16.933 1.714 14.574 1.00 90.12 101 VAL A CA 1
ATOM 836 C C . VAL A 1 101 ? -16.966 1.422 16.068 1.00 90.12 101 VAL A C 1
ATOM 838 O O . VAL A 1 101 ? -17.889 0.767 16.541 1.00 90.12 101 VAL A O 1
ATOM 841 N N . ARG A 1 102 ? -16.022 1.983 16.834 1.00 88.38 102 ARG A N 1
ATOM 84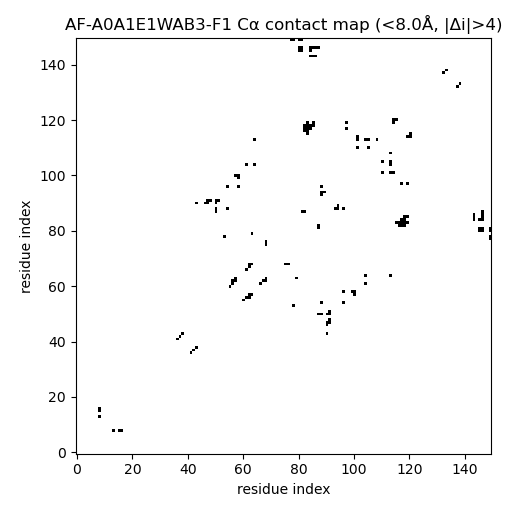2 C CA . ARG A 1 102 ? -16.004 1.808 18.287 1.00 88.38 102 ARG A CA 1
ATOM 843 C C . ARG A 1 102 ? -17.311 2.256 18.937 1.00 88.38 102 ARG A C 1
ATOM 845 O O . ARG A 1 102 ? -17.835 1.518 19.753 1.00 88.38 102 ARG A O 1
ATOM 852 N N . ALA A 1 103 ? -17.835 3.428 18.572 1.00 89.00 103 ALA A N 1
ATOM 853 C CA . ALA A 1 103 ? -19.085 3.941 19.136 1.00 89.00 103 ALA A CA 1
ATOM 854 C C . ALA A 1 103 ? -20.310 3.091 18.754 1.00 89.00 103 ALA A C 1
ATOM 856 O O . ALA A 1 103 ? -21.196 2.903 19.577 1.00 89.00 103 ALA A O 1
ATOM 857 N N . LYS A 1 104 ? -20.356 2.569 17.521 1.00 89.00 104 LYS A N 1
ATOM 858 C CA . LYS A 1 104 ? -21.463 1.736 17.035 1.00 89.00 104 LYS A CA 1
ATOM 859 C C . LYS A 1 104 ? -21.512 0.378 17.739 1.00 89.00 104 LYS A C 1
ATOM 861 O O . LYS A 1 104 ? -22.587 -0.072 18.108 1.00 89.00 104 LYS A O 1
ATOM 866 N N . TYR A 1 105 ? -20.364 -0.277 17.914 1.00 86.12 105 TYR A N 1
ATOM 867 C CA . TYR A 1 105 ? -20.314 -1.634 18.473 1.00 86.12 105 TYR A CA 1
ATOM 868 C C . TYR A 1 105 ? -20.091 -1.677 19.989 1.00 86.12 105 TYR A C 1
ATOM 870 O O . TYR A 1 105 ? -20.303 -2.731 20.584 1.00 86.12 105 TYR A O 1
ATOM 878 N N . SER A 1 106 ? -19.744 -0.558 20.640 1.00 84.62 106 SER A N 1
ATOM 879 C CA . SER A 1 106 ? -19.592 -0.495 22.104 1.00 84.62 106 SER A CA 1
ATOM 880 C C . SER A 1 106 ? -20.888 -0.719 22.883 1.00 84.62 106 SER A C 1
ATOM 882 O O . SER A 1 106 ? -20.844 -0.910 24.091 1.00 84.62 106 SER A O 1
ATOM 884 N N . GLU A 1 107 ? -22.046 -0.654 22.220 1.00 83.56 107 GLU A N 1
ATOM 885 C CA . GLU A 1 107 ? -23.333 -0.971 22.850 1.00 83.56 107 GLU A CA 1
ATOM 886 C C . GLU A 1 107 ? -23.550 -2.485 22.992 1.00 83.56 107 GLU A C 1
ATOM 888 O O . GLU A 1 107 ? -24.267 -2.924 23.886 1.00 83.56 107 GLU A O 1
ATOM 893 N N . THR A 1 108 ? -22.948 -3.289 22.108 1.00 83.81 108 THR A N 1
ATOM 894 C CA . THR A 1 108 ? -23.135 -4.751 22.055 1.00 83.81 108 THR A CA 1
ATOM 895 C C . THR A 1 108 ? -21.916 -5.520 22.565 1.00 83.81 108 THR A C 1
ATOM 897 O O . THR A 1 108 ? -22.065 -6.605 23.122 1.00 83.81 108 THR A O 1
ATOM 900 N N . TYR A 1 109 ? -20.714 -4.967 22.397 1.00 83.62 109 TYR A N 1
ATOM 901 C CA . TYR A 1 109 ? -19.444 -5.601 22.747 1.00 83.62 109 TYR A CA 1
ATOM 902 C C . TYR A 1 109 ? -18.632 -4.736 23.712 1.00 83.62 109 TYR A C 1
ATOM 904 O O . TYR A 1 109 ? -18.846 -3.529 23.826 1.00 83.62 109 TYR A O 1
ATOM 912 N N . ASP A 1 110 ? -17.660 -5.361 24.378 1.00 86.12 110 ASP A N 1
ATOM 913 C CA . ASP A 1 110 ? -16.788 -4.686 25.334 1.00 86.12 110 ASP A CA 1
ATOM 914 C C . ASP A 1 110 ? -15.943 -3.574 24.683 1.00 86.12 110 ASP A C 1
ATOM 916 O O . ASP A 1 110 ? -15.290 -3.762 23.649 1.00 86.12 110 ASP A O 1
ATOM 920 N N . PHE A 1 111 ? -15.951 -2.402 25.317 1.00 84.62 111 PHE A N 1
ATOM 921 C CA . PHE A 1 111 ? -15.327 -1.187 24.798 1.00 84.62 111 PHE A CA 1
ATOM 922 C C . PHE A 1 111 ? -13.800 -1.301 24.699 1.00 84.62 111 PHE A C 1
ATOM 924 O O . PHE A 1 111 ? -13.200 -0.817 23.727 1.00 84.62 111 PHE A O 1
ATOM 931 N N . ASP A 1 112 ? -13.172 -1.928 25.693 1.00 84.81 112 ASP A N 1
ATOM 932 C CA . ASP A 1 112 ? -11.720 -2.071 25.757 1.00 84.81 112 ASP A CA 1
ATOM 933 C C . ASP A 1 112 ? -11.238 -3.103 24.733 1.00 84.81 112 ASP A C 1
ATOM 935 O O . ASP A 1 112 ? -10.276 -2.851 24.003 1.00 84.81 112 ASP A O 1
ATOM 939 N N . SER A 1 113 ? -11.974 -4.206 24.572 1.00 83.50 113 SER A N 1
ATOM 940 C CA . SER A 1 113 ? -11.705 -5.210 23.537 1.00 83.50 113 SER A CA 1
ATOM 941 C C . SER A 1 113 ? -11.732 -4.627 22.114 1.00 83.50 113 SER A C 1
ATOM 943 O O . SER A 1 113 ? -10.782 -4.813 21.344 1.00 83.50 113 SER A O 1
ATOM 945 N N . ILE A 1 114 ? -12.758 -3.832 21.771 1.00 84.94 114 ILE A N 1
ATOM 946 C CA . ILE A 1 114 ? -12.834 -3.160 20.460 1.00 84.94 114 ILE A CA 1
ATOM 947 C C . ILE A 1 114 ? -11.691 -2.149 20.292 1.00 84.94 114 ILE A C 1
ATOM 949 O O . ILE A 1 114 ? -11.097 -2.044 19.218 1.00 84.94 114 ILE A O 1
ATOM 953 N N . SER A 1 115 ? -11.358 -1.400 21.345 1.00 84.81 115 SER A N 1
ATOM 954 C CA . SER A 1 115 ? -10.289 -0.397 21.289 1.00 84.81 115 SER A CA 1
ATOM 955 C C . SER A 1 115 ? -8.916 -1.021 21.022 1.00 84.81 115 SER A C 1
ATOM 957 O O . SER A 1 115 ? -8.163 -0.480 20.207 1.00 84.81 115 SER A O 1
ATOM 959 N N . ASN A 1 116 ? -8.619 -2.164 21.642 1.00 85.44 116 ASN A N 1
ATOM 960 C CA . ASN A 1 116 ? -7.372 -2.903 21.430 1.00 85.44 116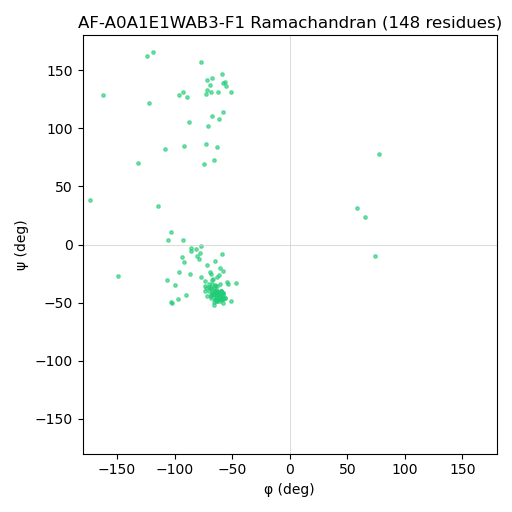 ASN A CA 1
ATOM 961 C C . ASN A 1 116 ? -7.313 -3.502 20.015 1.00 85.44 116 ASN A C 1
ATOM 963 O O . ASN A 1 116 ? -6.305 -3.359 19.324 1.00 85.44 116 ASN A O 1
ATOM 967 N N . MET A 1 117 ? -8.413 -4.088 19.520 1.00 85.44 117 MET A N 1
ATOM 968 C CA . MET A 1 117 ? -8.491 -4.614 18.146 1.00 85.44 117 MET A CA 1
ATOM 969 C C . MET A 1 117 ? -8.214 -3.530 17.093 1.00 85.44 117 MET A C 1
ATOM 971 O O . MET A 1 117 ? -7.479 -3.754 16.131 1.00 85.44 117 MET A O 1
ATOM 975 N N . LEU A 1 118 ? -8.781 -2.337 17.285 1.00 85.56 118 LEU A N 1
ATOM 976 C CA . LEU A 1 118 ? -8.592 -1.197 16.388 1.00 85.56 118 LEU A CA 1
ATOM 977 C C . LEU A 1 118 ? -7.230 -0.502 16.571 1.00 85.56 118 LEU A C 1
ATOM 979 O O . LEU A 1 118 ? -6.966 0.494 15.892 1.00 85.56 118 LEU A O 1
ATOM 983 N N . GLY A 1 119 ? -6.383 -0.955 17.502 1.00 83.56 119 GLY A N 1
ATOM 984 C CA . GLY A 1 119 ? -5.113 -0.302 17.833 1.00 83.56 119 GLY A CA 1
ATOM 985 C C . GLY A 1 119 ? -5.291 1.149 18.298 1.00 83.56 119 GLY A C 1
ATOM 986 O O . GLY A 1 119 ? -4.460 2.004 17.996 1.00 83.56 119 GLY A O 1
ATOM 987 N N . MET A 1 120 ? -6.417 1.455 18.958 1.00 79.38 120 MET A N 1
ATOM 988 C CA . MET A 1 120 ? -6.741 2.786 19.497 1.00 79.38 120 MET A CA 1
ATOM 989 C C . MET A 1 120 ? -6.170 3.020 20.899 1.00 79.38 120 MET A C 1
ATOM 991 O O . MET A 1 120 ? -6.347 4.106 21.461 1.00 79.38 120 MET A O 1
ATOM 995 N N . GLU A 1 121 ? -5.525 2.013 21.481 1.00 65.56 121 GLU A N 1
ATOM 996 C CA . GLU A 1 121 ? -4.847 2.134 22.762 1.00 65.56 121 GLU A CA 1
ATOM 997 C C . GLU A 1 121 ? -3.830 3.280 22.731 1.00 65.56 121 GLU A C 1
ATOM 999 O O . GLU A 1 121 ? -3.081 3.486 21.769 1.00 65.56 121 GLU A O 1
ATOM 1004 N N . LYS A 1 122 ? -3.814 4.067 23.811 1.00 52.41 122 LYS A N 1
ATOM 1005 C CA . LYS A 1 122 ? -2.739 5.023 24.040 1.00 52.41 122 LYS A CA 1
ATOM 1006 C C . LYS A 1 122 ? -1.478 4.178 24.150 1.00 52.41 122 LYS A C 1
ATOM 1008 O O . LYS A 1 122 ? -1.292 3.504 25.159 1.00 52.41 122 LYS A O 1
ATOM 1013 N N . THR A 1 123 ? -0.602 4.213 23.149 1.00 46.56 123 THR A N 1
ATOM 1014 C CA . THR A 1 123 ? 0.792 3.843 23.380 1.00 46.56 123 THR A CA 1
ATOM 1015 C C . THR A 1 123 ? 1.360 4.855 24.367 1.00 46.56 123 THR A C 1
ATOM 1017 O O . THR A 1 123 ? 1.993 5.839 23.996 1.00 46.56 123 THR A O 1
ATOM 1020 N N . SER A 1 124 ? 1.125 4.594 25.650 1.00 39.03 124 SER A N 1
ATOM 1021 C CA . SER A 1 124 ? 1.765 5.234 26.796 1.00 39.03 124 SER A CA 1
ATOM 1022 C C . SER A 1 124 ? 3.287 5.038 26.763 1.00 39.03 124 SER A C 1
ATOM 1024 O O . SER A 1 124 ? 4.001 5.668 27.525 1.00 39.03 124 SER A O 1
ATOM 1026 N N . PHE A 1 125 ? 3.787 4.214 25.837 1.00 40.56 125 PHE A N 1
ATOM 1027 C CA . PHE A 1 125 ? 5.202 3.978 25.577 1.00 40.56 125 PHE A CA 1
ATOM 1028 C C . PHE A 1 125 ? 5.876 4.970 24.618 1.00 40.56 125 PHE A C 1
ATOM 1030 O O . PHE A 1 125 ? 7.084 4.901 24.454 1.00 40.56 125 PHE A O 1
ATOM 1037 N N . THR A 1 126 ? 5.145 5.900 23.995 1.00 44.59 126 THR A N 1
ATOM 1038 C CA . THR A 1 126 ? 5.750 6.950 23.141 1.00 44.59 126 THR A CA 1
ATOM 1039 C C . THR A 1 126 ? 5.759 8.337 23.787 1.00 44.59 126 THR A C 1
ATOM 1041 O O . THR A 1 126 ? 6.183 9.294 23.158 1.00 44.59 126 THR A O 1
ATOM 1044 N N . ALA A 1 127 ? 5.312 8.462 25.042 1.00 40.53 127 ALA A N 1
ATOM 1045 C CA . ALA A 1 127 ? 5.396 9.715 25.801 1.00 40.53 127 ALA A CA 1
ATOM 1046 C C . ALA A 1 127 ? 6.673 9.821 26.659 1.00 40.53 127 ALA A C 1
ATOM 1048 O O . ALA A 1 127 ? 6.831 10.779 27.411 1.00 40.53 127 ALA A O 1
ATOM 1049 N N . GLN A 1 128 ? 7.577 8.843 26.570 1.00 43.28 128 GLN A N 1
ATOM 1050 C CA . GLN A 1 128 ? 8.797 8.803 27.365 1.00 43.28 128 GLN A CA 1
ATOM 1051 C C . GLN A 1 128 ? 9.996 8.516 26.464 1.00 43.28 128 GLN A C 1
ATOM 1053 O O . GLN A 1 128 ? 10.526 7.420 26.496 1.00 43.28 128 GLN A O 1
ATOM 1058 N N . GLU A 1 129 ? 10.366 9.491 25.629 1.00 47.03 129 GLU A N 1
ATOM 1059 C CA . GLU A 1 129 ? 11.753 9.740 25.188 1.00 47.03 129 GLU A CA 1
ATOM 1060 C C . GLU A 1 129 ? 11.861 11.040 24.355 1.00 47.03 129 GLU A C 1
ATOM 1062 O O . GLU A 1 129 ? 12.641 11.153 23.413 1.00 47.03 129 GLU A O 1
ATOM 1067 N N . ASP A 1 130 ? 11.123 12.092 24.734 1.00 47.97 130 ASP A N 1
ATOM 1068 C CA . ASP A 1 130 ? 11.397 13.455 24.253 1.00 47.97 130 ASP A CA 1
ATOM 1069 C C . ASP A 1 130 ? 12.650 14.000 24.963 1.00 47.97 130 ASP A C 1
ATOM 1071 O O . ASP A 1 130 ? 12.577 14.862 25.838 1.00 47.97 130 ASP A O 1
ATOM 1075 N N . GLY A 1 131 ? 13.820 13.437 24.646 1.00 51.41 131 GLY A N 1
ATOM 1076 C CA . GLY A 1 131 ? 15.060 13.762 25.356 1.00 51.41 131 GLY A CA 1
ATOM 1077 C C . GLY A 1 131 ? 16.354 13.680 24.556 1.00 51.41 131 GLY A C 1
ATOM 1078 O O . GLY A 1 131 ? 17.289 14.416 24.864 1.00 51.41 131 GLY A O 1
ATOM 1079 N N . SER A 1 132 ? 16.458 12.862 23.508 1.00 50.31 132 SER A N 1
ATOM 1080 C CA . SER A 1 132 ? 17.761 12.705 22.852 1.00 50.31 132 SER A CA 1
ATOM 1081 C C . SER A 1 132 ? 17.660 12.113 21.455 1.00 50.31 132 SER A C 1
ATOM 1083 O O . SER A 1 132 ? 17.105 11.044 21.261 1.00 50.31 132 SER A O 1
ATOM 1085 N N . THR A 1 133 ? 18.290 12.800 20.498 1.00 53.19 133 THR A N 1
ATOM 1086 C CA . THR A 1 133 ? 18.522 12.426 19.088 1.00 53.19 133 THR A CA 1
ATOM 1087 C C . THR A 1 133 ? 17.353 12.573 18.101 1.00 53.19 133 THR A C 1
ATOM 1089 O O . THR A 1 133 ? 16.784 11.611 17.595 1.00 53.19 133 THR A O 1
ATOM 1092 N N . LYS A 1 134 ? 17.103 13.826 17.683 1.00 61.84 134 LYS A N 1
ATOM 1093 C CA . LYS A 1 134 ? 16.426 14.174 16.416 1.00 61.84 134 LYS A CA 1
ATOM 1094 C C . LYS A 1 134 ? 17.284 13.746 15.209 1.00 61.84 134 LYS A C 1
ATOM 1096 O O . LYS A 1 134 ? 17.921 14.578 14.571 1.00 61.84 134 LYS A O 1
ATOM 1101 N N . GLY A 1 135 ? 17.356 12.445 14.937 1.00 76.12 135 GLY A N 1
ATOM 1102 C CA . GLY A 1 135 ? 18.105 11.866 13.816 1.00 76.12 135 GLY A CA 1
ATOM 1103 C C . GLY A 1 135 ? 17.213 11.108 12.830 1.00 76.12 135 GLY A C 1
ATOM 1104 O O . GLY A 1 135 ? 16.083 10.744 13.146 1.00 76.12 135 GLY A O 1
ATOM 1105 N N . PHE A 1 136 ? 17.747 10.814 11.641 1.00 79.06 136 PHE A N 1
ATOM 1106 C CA . PHE A 1 136 ? 17.094 9.988 10.612 1.00 79.06 136 PHE A CA 1
ATOM 1107 C C . PHE A 1 136 ? 16.649 8.610 11.148 1.00 79.06 136 PHE A C 1
ATOM 1109 O O . PHE A 1 136 ? 15.578 8.123 10.798 1.00 79.06 136 PHE A O 1
ATOM 1116 N N . PHE A 1 137 ? 17.409 8.027 12.082 1.00 79.06 137 PHE A N 1
ATOM 1117 C CA . PHE A 1 137 ? 17.051 6.775 12.761 1.00 79.06 137 PHE A CA 1
ATOM 1118 C C . PHE A 1 137 ? 15.776 6.886 13.607 1.00 79.06 137 PHE A C 1
ATOM 1120 O O . PHE A 1 137 ? 14.931 5.998 13.551 1.00 79.06 137 PHE A O 1
ATOM 1127 N N . HIS A 1 138 ? 15.592 7.996 14.328 1.00 79.56 138 HIS A N 1
ATOM 1128 C CA . HIS A 1 138 ? 14.365 8.247 15.087 1.00 79.56 138 HIS A CA 1
ATOM 1129 C C . HIS A 1 138 ? 13.156 8.387 14.150 1.00 79.56 138 HIS A C 1
ATOM 1131 O O . HIS A 1 138 ? 12.067 7.928 14.475 1.00 79.56 138 HIS A O 1
ATOM 1137 N N . TYR A 1 139 ? 13.334 8.963 12.956 1.00 79.62 139 TYR A N 1
ATOM 1138 C CA . TYR A 1 139 ? 12.267 9.011 11.954 1.00 79.62 139 TYR A CA 1
ATOM 1139 C C . TYR A 1 139 ? 11.882 7.609 11.460 1.00 79.62 139 TYR A C 1
ATOM 1141 O O . TYR A 1 139 ? 10.701 7.284 11.471 1.00 79.62 139 TYR A O 1
ATOM 1149 N N . ILE A 1 140 ? 12.858 6.760 11.109 1.00 81.88 1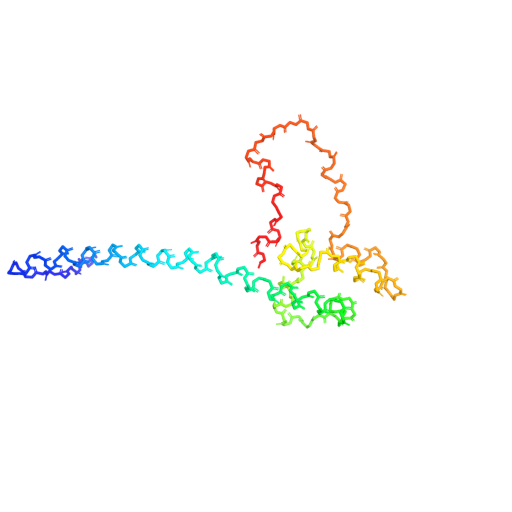40 ILE A N 1
ATOM 1150 C CA . ILE A 1 140 ? 12.604 5.385 10.637 1.00 81.88 140 ILE A CA 1
ATOM 1151 C C . ILE A 1 140 ? 11.892 4.537 11.698 1.00 81.88 140 ILE A C 1
ATOM 1153 O O . ILE A 1 140 ? 10.974 3.785 11.374 1.00 81.88 140 ILE A O 1
ATOM 1157 N N . ILE A 1 141 ? 12.296 4.654 12.965 1.00 80.25 141 ILE A N 1
ATOM 1158 C CA . ILE A 1 141 ? 11.688 3.892 14.066 1.00 80.25 141 ILE A CA 1
ATOM 1159 C C . ILE A 1 141 ? 10.238 4.337 14.320 1.00 80.25 141 ILE A C 1
ATOM 1161 O O . ILE A 1 141 ? 9.405 3.517 14.693 1.00 80.25 141 ILE A O 1
ATOM 1165 N N . ASN A 1 142 ? 9.911 5.605 14.060 1.00 83.44 142 ASN A N 1
ATOM 1166 C CA . ASN A 1 142 ? 8.552 6.130 14.217 1.00 83.44 142 ASN A CA 1
ATOM 1167 C C . ASN A 1 142 ? 7.608 5.825 13.041 1.00 83.44 142 ASN A C 1
ATOM 1169 O O . ASN A 1 142 ? 6.425 6.162 13.116 1.00 83.44 142 ASN A O 1
ATOM 1173 N N . ILE A 1 143 ? 8.091 5.201 11.961 1.00 85.94 143 ILE A N 1
ATOM 1174 C CA . ILE A 1 143 ? 7.231 4.763 10.856 1.00 85.94 143 ILE A CA 1
ATOM 1175 C C . ILE A 1 143 ? 6.342 3.607 11.329 1.00 85.94 143 ILE A C 1
ATOM 1177 O O . ILE A 1 143 ? 6.796 2.677 11.996 1.00 85.94 143 ILE A O 1
ATOM 1181 N N . ASP A 1 144 ? 5.063 3.640 10.949 1.00 88.69 144 ASP A N 1
ATOM 1182 C CA . ASP A 1 144 ? 4.139 2.533 11.196 1.00 88.69 144 ASP A CA 1
ATOM 1183 C C . ASP A 1 144 ? 4.452 1.354 10.263 1.00 88.69 144 ASP A C 1
ATOM 1185 O O . ASP A 1 144 ? 3.889 1.218 9.177 1.00 88.69 144 ASP A O 1
ATOM 1189 N N . TRP A 1 145 ? 5.375 0.494 10.691 1.00 87.56 145 TRP A N 1
ATOM 1190 C CA . TRP A 1 145 ? 5.794 -0.685 9.933 1.00 87.56 145 TRP A CA 1
ATOM 1191 C C . TRP A 1 145 ? 4.663 -1.683 9.680 1.00 87.56 145 TRP A C 1
ATOM 1193 O O . TRP A 1 145 ? 4.707 -2.374 8.669 1.00 87.56 145 TRP A O 1
ATOM 1203 N N . ARG A 1 146 ? 3.625 -1.740 10.530 1.00 88.94 146 ARG A N 1
ATOM 1204 C CA . ARG A 1 146 ? 2.455 -2.600 10.265 1.00 88.94 146 ARG A CA 1
ATOM 1205 C C . ARG A 1 146 ? 1.717 -2.123 9.024 1.00 88.94 146 ARG A C 1
ATOM 1207 O O . ARG A 1 146 ? 1.333 -2.939 8.198 1.00 88.94 146 ARG A O 1
ATOM 1214 N N . TYR A 1 147 ? 1.573 -0.805 8.889 1.00 90.88 147 TYR A N 1
ATOM 1215 C CA . TYR A 1 147 ? 0.976 -0.194 7.709 1.00 90.88 147 TYR A CA 1
ATOM 1216 C C . TYR A 1 147 ? 1.868 -0.302 6.468 1.00 90.88 147 TYR A C 1
ATOM 1218 O O . TYR A 1 147 ? 1.347 -0.460 5.380 1.00 90.88 147 TYR A O 1
ATOM 1226 N N . GLN A 1 148 ? 3.195 -0.200 6.612 1.00 91.44 148 GLN A N 1
ATOM 1227 C CA . GLN A 1 148 ? 4.108 -0.309 5.462 1.00 91.44 148 GLN A CA 1
ATOM 1228 C C . GLN A 1 148 ? 4.260 -1.739 4.936 1.00 91.44 148 GLN A C 1
ATOM 1230 O O . GLN A 1 148 ? 4.538 -1.925 3.756 1.00 91.44 148 GLN A O 1
ATOM 1235 N N . VAL A 1 149 ? 4.153 -2.739 5.816 1.00 90.69 149 VAL A N 1
ATOM 1236 C CA . VAL A 1 149 ? 4.180 -4.152 5.416 1.00 90.69 149 VAL A CA 1
ATOM 1237 C C . VAL A 1 149 ? 2.883 -4.541 4.715 1.00 90.69 149 VAL A C 1
ATOM 1239 O O . VAL A 1 149 ? 2.951 -5.332 3.778 1.00 90.69 149 VAL A O 1
ATOM 1242 N N . TRP A 1 150 ? 1.744 -4.011 5.173 1.00 91.25 150 TRP A N 1
ATOM 1243 C CA . TRP A 1 150 ? 0.419 -4.260 4.602 1.00 91.25 150 TRP A CA 1
ATOM 1244 C C . TRP A 1 150 ? 0.230 -3.639 3.212 1.00 91.25 150 TRP A C 1
ATOM 1246 O O . TRP A 1 150 ? -0.322 -4.361 2.344 1.00 91.25 150 TRP A O 1
#

Solvent-accessible surface area (backbone atoms only — not comparable to full-atom values): 9066 Å² total; per-residue (Å²): 136,82,78,86,87,71,91,80,76,61,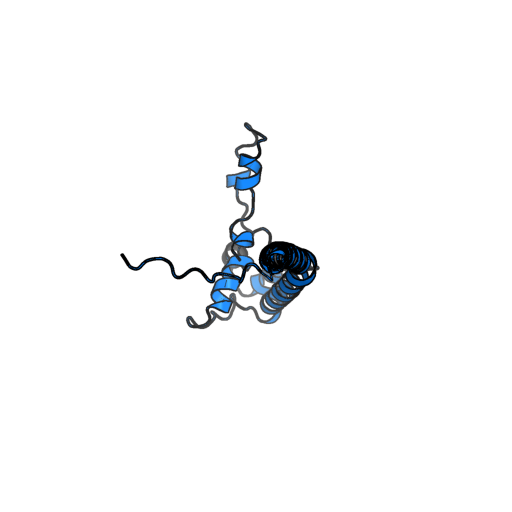74,96,47,60,66,53,62,57,50,51,54,49,49,53,52,50,52,51,51,52,52,52,52,49,52,53,51,41,56,72,61,50,45,56,55,50,51,26,53,49,48,48,51,53,51,46,38,41,60,73,70,29,58,76,75,78,45,78,74,64,90,85,43,64,68,56,59,52,50,52,48,34,50,32,17,75,62,58,47,74,74,31,91,65,72,54,51,70,62,50,34,47,65,67,45,42,81,82,43,63,58,66,63,51,33,55,57,44,36,67,60,80,66,75,78,74,77,72,67,96,79,76,68,100,42,74,66,52,52,62,70,69,49,61,58,54,52,72,73,96

InterPro domains:
  IPR009460 Ryanodine Receptor TM 4-6 [PF06459] (3-47)
  IPR015925 Ryanodine/Inositol 1,4,5-trisphosphate receptor [PTHR46399] (5-150)

Organism: Pectinophora gossypie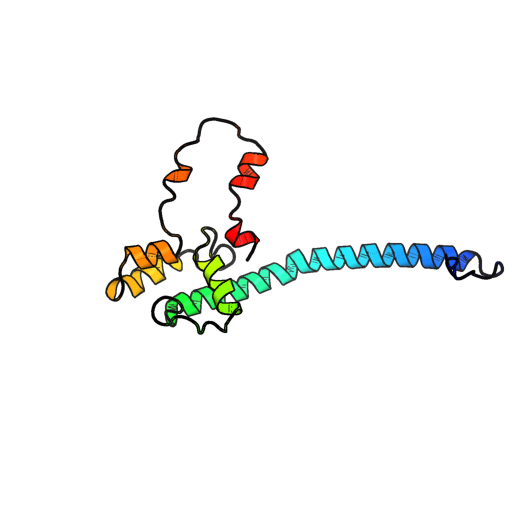lla (NCBI:txid13191)

Radius of gyration: 25.25 Å; Cα contacts (8 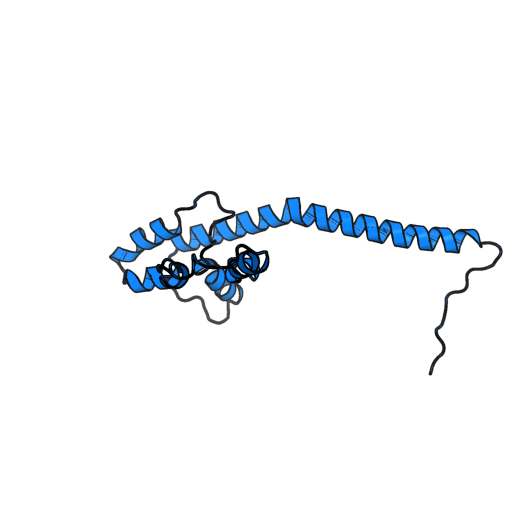Å, |Δi|>4): 86; chains: 1; bounding box: 56×40×69 Å

Secondary structure (DSSP, 8-state):
-------PPPGGGHHHHHHHHHHHHHHHHHHHHHHHHHHHHHHHHHHHHHHHHHHHIIIII-BTTTBPPPTT-HHHHHHHHHHHSTTTTSSSS-TTHHHHHHHHHTTTS-HHHHHHHTT-S--TTSSS-TTS--SHHHHHHTS-HHHHH-